Protein AF-A0ABD5SHD0-F1 (afdb_monomer_lite)

Structure (mmCIF, N/CA/C/O backbone):
data_AF-A0ABD5SHD0-F1
#
_entry.id   AF-A0ABD5SHD0-F1
#
loop_
_atom_site.group_PDB
_atom_site.id
_atom_site.type_symbol
_atom_site.label_atom_id
_atom_site.label_alt_id
_atom_site.label_comp_id
_atom_site.label_asym_id
_atom_site.label_entity_id
_atom_site.label_seq_id
_atom_site.pdbx_PDB_ins_code
_atom_site.Cartn_x
_atom_site.Cartn_y
_atom_site.Cartn_z
_atom_site.occupancy
_atom_site.B_iso_or_equiv
_atom_site.auth_seq_id
_atom_site.auth_comp_id
_atom_site.auth_asym_id
_atom_site.auth_atom_id
_atom_site.pdbx_PDB_model_num
ATOM 1 N N . MET A 1 1 ? -5.956 1.708 21.393 1.00 52.53 1 MET A N 1
ATOM 2 C CA . MET A 1 1 ? -6.585 3.011 21.731 1.00 52.53 1 MET A CA 1
ATOM 3 C C . MET A 1 1 ? -7.626 2.857 22.842 1.00 52.53 1 MET A C 1
ATOM 5 O O . MET A 1 1 ? -7.692 3.716 23.713 1.00 52.53 1 MET A O 1
ATOM 9 N N . SER A 1 2 ? -8.393 1.761 22.841 1.00 53.94 2 SER A N 1
ATOM 10 C CA . SER A 1 2 ? -9.433 1.437 23.830 1.00 53.94 2 SER A CA 1
ATOM 11 C C . SER A 1 2 ? -8.958 1.435 25.293 1.00 53.94 2 SER A C 1
ATOM 13 O O . SER A 1 2 ? -9.628 2.024 26.135 1.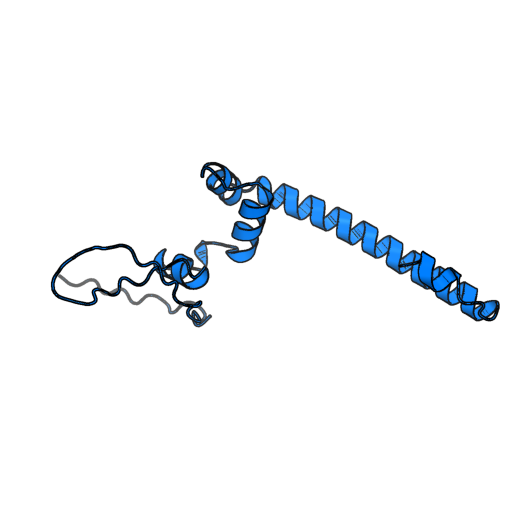00 53.94 2 SER A O 1
ATOM 15 N N . GLU A 1 3 ? -7.771 0.888 25.585 1.00 58.88 3 GLU A N 1
ATOM 16 C CA . GLU A 1 3 ? -7.237 0.741 26.956 1.00 58.88 3 GLU A CA 1
ATOM 17 C C . GLU A 1 3 ? -7.103 2.076 27.724 1.00 58.88 3 GLU A C 1
ATOM 19 O O . GLU A 1 3 ? -7.362 2.146 28.925 1.00 58.88 3 GLU A O 1
ATOM 24 N N . PHE A 1 4 ? -6.773 3.161 27.015 1.00 60.12 4 PHE A N 1
ATOM 25 C CA . PHE A 1 4 ? -6.576 4.499 27.587 1.00 60.12 4 PHE A CA 1
ATOM 26 C C . PHE A 1 4 ? -7.888 5.169 28.024 1.00 60.12 4 PHE A C 1
ATOM 28 O O . PHE A 1 4 ? -7.911 5.949 28.972 1.00 60.12 4 PHE A O 1
ATOM 35 N N . LEU A 1 5 ? -8.995 4.882 27.335 1.00 56.47 5 LEU A N 1
ATOM 36 C CA . LEU A 1 5 ? -10.282 5.529 27.604 1.00 56.47 5 LEU A CA 1
ATOM 37 C C . LEU A 1 5 ? -11.094 4.795 28.675 1.00 56.47 5 LEU A C 1
ATOM 39 O O . LEU A 1 5 ? -11.930 5.415 29.327 1.00 56.47 5 LEU A O 1
ATOM 43 N N . THR A 1 6 ? -10.792 3.519 28.927 1.00 59.81 6 THR A N 1
ATOM 44 C CA . THR A 1 6 ? -11.342 2.744 30.051 1.00 59.81 6 THR A CA 1
ATOM 45 C C . THR A 1 6 ? -10.893 3.236 31.432 1.00 59.81 6 THR A C 1
ATOM 47 O O . THR A 1 6 ? -11.571 2.963 32.419 1.00 59.81 6 THR A O 1
ATOM 50 N N . GLU A 1 7 ? -9.790 3.988 31.532 1.00 64.44 7 GLU A N 1
ATOM 51 C CA . GLU A 1 7 ? -9.313 4.573 32.800 1.00 64.44 7 GLU A CA 1
ATOM 52 C C . GLU A 1 7 ? -10.077 5.840 33.228 1.00 64.44 7 GLU A C 1
ATOM 54 O O . GLU A 1 7 ? -9.972 6.283 34.377 1.00 64.44 7 GLU A O 1
ATOM 59 N N . LEU A 1 8 ? -10.873 6.435 32.337 1.00 63.09 8 LEU A N 1
ATOM 60 C CA . LEU A 1 8 ? -11.674 7.617 32.646 1.00 63.09 8 LEU A CA 1
ATOM 61 C C . LEU A 1 8 ? -13.005 7.205 33.291 1.00 63.09 8 LEU A C 1
ATOM 63 O O . LEU A 1 8 ? -13.951 6.806 32.622 1.00 63.09 8 LEU A O 1
ATOM 67 N N . SER A 1 9 ? -13.083 7.351 34.616 1.00 59.22 9 SER A N 1
ATOM 68 C CA . SER A 1 9 ? -14.310 7.207 35.417 1.00 59.22 9 SER A CA 1
ATOM 69 C C . SER A 1 9 ? -15.371 8.248 35.007 1.00 59.22 9 SER A C 1
ATOM 71 O O . SER A 1 9 ? -15.463 9.322 35.610 1.00 59.22 9 SER A O 1
ATOM 73 N N . LEU A 1 10 ? -16.171 7.939 33.986 1.00 64.31 10 LEU A N 1
ATOM 74 C CA . LEU A 1 10 ? -17.280 8.764 33.491 1.00 64.31 10 LEU A CA 1
ATOM 75 C C . LEU A 1 10 ? -18.642 8.275 34.016 1.00 64.31 10 LEU A C 1
ATOM 77 O O . LEU A 1 10 ? -18.752 7.215 34.628 1.00 64.31 10 LEU A O 1
ATOM 81 N N . SER A 1 11 ? -19.690 9.085 33.826 1.00 71.00 11 SER A N 1
ATOM 82 C CA . SER A 1 11 ? -21.048 8.739 34.263 1.00 71.00 11 SER A CA 1
ATOM 83 C C . SER A 1 11 ? -21.603 7.541 33.472 1.00 71.00 11 SER A C 1
ATOM 85 O O . SER A 1 11 ? -21.246 7.343 32.311 1.00 71.00 11 SER A O 1
ATOM 87 N N . SER A 1 12 ? -22.485 6.732 34.076 1.00 69.81 12 SER A N 1
ATOM 88 C CA . SER A 1 12 ? -22.954 5.472 33.471 1.00 69.81 12 SER A CA 1
ATOM 89 C C . SER A 1 12 ? -23.572 5.576 32.060 1.00 69.81 12 SER A C 1
ATOM 91 O O . SER A 1 12 ? -23.308 4.674 31.265 1.00 69.81 12 SER A O 1
ATOM 93 N N . PRO A 1 13 ? -24.351 6.616 31.680 1.00 73.69 13 PRO A N 1
ATOM 94 C CA . PRO A 1 13 ? -24.817 6.747 30.297 1.00 73.69 13 PRO A CA 1
ATOM 95 C C . PRO A 1 13 ? -23.705 7.152 29.318 1.00 73.69 13 PRO A C 1
ATOM 97 O O . PRO A 1 13 ? -23.701 6.671 28.186 1.00 73.69 13 PRO A O 1
ATOM 100 N N . ASP A 1 14 ? -22.753 7.990 29.738 1.00 80.25 14 ASP A N 1
ATOM 101 C CA . ASP A 1 14 ? -21.646 8.434 28.879 1.00 80.25 14 ASP A CA 1
ATOM 102 C C . ASP A 1 14 ? -20.695 7.274 28.569 1.00 80.25 14 ASP A C 1
ATOM 104 O O . ASP A 1 14 ? -20.220 7.131 27.442 1.00 80.25 14 ASP A O 1
ATOM 108 N N . GLN A 1 15 ? -20.472 6.404 29.556 1.00 80.75 15 GLN A N 1
ATOM 109 C CA . GLN A 1 15 ? -19.646 5.215 29.403 1.00 80.75 15 GLN A CA 1
ATOM 110 C C . GLN A 1 15 ? -20.214 4.259 28.342 1.00 80.75 15 GLN A C 1
ATOM 112 O O . GLN A 1 15 ? -19.482 3.831 27.454 1.00 80.75 15 GLN A O 1
ATOM 117 N N . ALA A 1 16 ? -21.526 4.003 28.360 1.00 83.25 16 ALA A N 1
ATOM 118 C CA . ALA A 1 16 ? -22.173 3.143 27.367 1.00 83.25 16 ALA A CA 1
ATOM 119 C C . ALA A 1 16 ? -22.078 3.706 25.933 1.00 83.25 16 ALA A C 1
ATOM 121 O O . ALA A 1 16 ? -21.936 2.948 24.973 1.00 83.25 16 ALA A O 1
ATOM 122 N N . ILE A 1 17 ? -22.141 5.033 25.773 1.00 87.00 17 ILE A N 1
ATOM 123 C CA . ILE A 1 17 ? -21.986 5.695 24.467 1.00 87.00 17 ILE A CA 1
ATOM 124 C C . ILE A 1 17 ? -20.552 5.539 23.950 1.00 87.00 17 ILE A C 1
ATOM 126 O O . ILE A 1 17 ? -20.349 5.212 22.780 1.00 87.00 17 ILE A O 1
ATOM 130 N N . ILE A 1 18 ? -19.561 5.754 24.819 1.00 87.81 18 ILE A N 1
ATOM 131 C CA . ILE A 1 18 ? -18.144 5.629 24.466 1.00 87.81 18 ILE A CA 1
ATOM 132 C C . ILE A 1 18 ? -17.804 4.184 24.102 1.00 87.81 18 ILE A C 1
ATOM 134 O O . ILE A 1 18 ? -17.184 3.962 23.066 1.00 87.81 18 ILE A O 1
ATOM 138 N N . GLU A 1 19 ? -18.248 3.206 24.892 1.00 87.06 19 GLU A N 1
ATOM 139 C CA . GLU A 1 19 ? -18.038 1.781 24.608 1.00 87.06 19 GLU A CA 1
ATOM 140 C C . GLU A 1 19 ? -18.629 1.385 23.248 1.00 87.06 19 GLU A C 1
ATOM 142 O O . GLU A 1 19 ? -17.965 0.721 22.454 1.00 87.06 19 GLU A O 1
ATOM 147 N N . ALA A 1 20 ? -19.837 1.861 22.925 1.00 88.62 20 ALA A N 1
ATOM 148 C CA . ALA A 1 20 ? -20.450 1.610 21.624 1.00 88.62 20 ALA A CA 1
ATOM 149 C C . ALA A 1 20 ? -19.648 2.223 20.462 1.00 88.62 20 ALA A C 1
ATOM 151 O O . ALA A 1 20 ? -19.543 1.614 19.402 1.00 88.62 20 ALA A O 1
ATOM 152 N N . HIS A 1 21 ? -19.087 3.424 20.630 1.00 90.81 21 HIS A N 1
ATOM 153 C CA . HIS A 1 21 ? -18.254 4.052 19.598 1.00 90.81 21 HIS A CA 1
ATOM 154 C C . HIS A 1 21 ? -16.887 3.387 19.459 1.00 90.81 21 HIS A C 1
ATOM 156 O O . HIS A 1 21 ? -16.414 3.238 18.337 1.00 90.81 21 HIS A O 1
ATOM 162 N N . LEU A 1 22 ? -16.277 2.954 20.563 1.00 91.44 22 LEU A N 1
ATOM 163 C CA . LEU A 1 22 ? -15.020 2.211 20.523 1.00 91.44 22 LEU A CA 1
ATOM 164 C C . LEU A 1 22 ? -15.188 0.880 19.800 1.00 91.44 22 LEU A C 1
ATOM 166 O O . LEU A 1 22 ? -14.396 0.595 18.916 1.00 91.44 22 LEU A O 1
ATOM 170 N N . ALA A 1 23 ? -16.271 0.146 20.061 1.00 91.44 23 ALA A N 1
ATOM 171 C CA . ALA A 1 23 ? -16.562 -1.084 19.329 1.00 91.44 23 ALA A CA 1
ATOM 172 C C . ALA A 1 23 ? -16.692 -0.855 17.810 1.00 91.44 23 ALA A C 1
ATOM 174 O O . ALA A 1 23 ? -16.260 -1.684 17.017 1.00 91.44 23 ALA A O 1
ATOM 175 N N . VAL A 1 24 ? -17.268 0.279 17.392 1.00 95.50 24 VAL A N 1
ATOM 176 C CA . VAL A 1 24 ? -17.347 0.643 15.967 1.00 95.50 24 VAL A CA 1
ATOM 177 C C . VAL A 1 24 ? -15.972 0.989 15.398 1.00 95.50 24 VAL A C 1
ATOM 179 O O . VAL A 1 24 ? -15.690 0.628 14.261 1.00 95.50 24 VAL A O 1
ATOM 182 N N . ILE A 1 25 ? -15.136 1.700 16.156 1.00 95.50 25 ILE A N 1
ATOM 183 C CA . ILE A 1 25 ? -13.768 2.025 15.735 1.00 95.50 25 ILE A CA 1
ATOM 184 C C . ILE A 1 25 ? -12.961 0.740 15.564 1.00 95.50 25 ILE A C 1
ATOM 186 O O . ILE A 1 25 ? -12.385 0.550 14.502 1.00 95.50 25 ILE A O 1
ATOM 190 N N . ASP A 1 26 ? -12.995 -0.147 16.558 1.00 94.06 26 ASP A N 1
ATOM 191 C CA . ASP A 1 26 ? -12.257 -1.409 16.536 1.00 94.06 26 ASP A CA 1
ATOM 192 C C . ASP A 1 26 ? -12.680 -2.269 15.325 1.00 94.06 26 ASP A C 1
ATOM 194 O O . ASP A 1 26 ? -11.833 -2.762 14.587 1.00 94.06 26 ASP A O 1
ATOM 198 N N . GLU A 1 27 ? -13.983 -2.360 15.035 1.00 96.12 27 GLU A N 1
ATOM 199 C CA . GLU A 1 27 ? -14.497 -3.060 13.846 1.00 96.12 27 GLU A CA 1
ATOM 200 C C . GLU A 1 27 ? -14.009 -2.432 12.528 1.00 96.12 27 GLU A C 1
ATOM 202 O O . GLU A 1 27 ? -13.676 -3.133 11.572 1.00 96.12 27 GLU A O 1
ATOM 207 N N . VAL A 1 28 ? -13.980 -1.099 12.440 1.00 96.56 28 VAL A N 1
ATOM 208 C CA . VAL A 1 28 ? -13.488 -0.410 11.238 1.00 96.56 28 VAL A CA 1
ATOM 209 C C . VAL A 1 28 ? -11.981 -0.599 11.080 1.00 96.56 28 VAL A C 1
ATOM 211 O O . VAL A 1 28 ? -11.527 -0.801 9.954 1.00 96.56 28 VAL A O 1
ATOM 214 N N . ASP A 1 29 ? -11.221 -0.570 12.172 1.00 95.69 29 ASP A N 1
ATOM 215 C CA . ASP A 1 29 ? -9.778 -0.809 12.165 1.00 95.69 29 ASP A CA 1
ATOM 216 C C . ASP A 1 29 ? -9.467 -2.235 11.675 1.00 95.69 29 ASP A C 1
ATOM 218 O O . ASP A 1 29 ? -8.662 -2.399 10.756 1.00 95.69 29 ASP A O 1
ATOM 222 N N . GLU A 1 30 ? -10.189 -3.256 12.152 1.00 95.81 30 GLU A N 1
ATOM 223 C CA . GLU A 1 30 ? -10.057 -4.635 11.649 1.00 95.81 30 GLU A CA 1
ATOM 224 C C . GLU A 1 30 ? -10.365 -4.743 10.143 1.00 95.81 30 GLU A C 1
ATOM 226 O O . GLU A 1 30 ? -9.684 -5.450 9.389 1.00 95.81 30 GLU A O 1
ATOM 231 N N . GLN A 1 31 ? -11.386 -4.025 9.662 1.00 96.25 31 GLN A N 1
ATOM 232 C CA . GLN A 1 31 ? -11.704 -3.988 8.233 1.00 96.25 31 GLN A CA 1
ATOM 233 C C . GLN A 1 31 ? -10.612 -3.298 7.410 1.00 96.25 31 GLN A C 1
ATOM 235 O O . GLN A 1 31 ? -10.337 -3.735 6.287 1.00 96.25 31 GLN A O 1
ATOM 240 N N . ILE A 1 32 ? -10.001 -2.235 7.940 1.00 94.94 32 ILE A N 1
ATOM 241 C CA . ILE A 1 32 ? -8.875 -1.547 7.301 1.00 94.94 32 ILE A CA 1
ATOM 242 C C . ILE A 1 32 ? -7.697 -2.509 7.177 1.00 94.94 32 ILE A C 1
ATOM 244 O O . ILE A 1 32 ? -7.232 -2.718 6.057 1.00 94.94 32 ILE A O 1
ATOM 248 N N . GLU A 1 33 ? -7.284 -3.154 8.269 1.00 94.31 33 GLU A N 1
ATOM 249 C CA . GLU A 1 33 ? -6.160 -4.100 8.272 1.00 94.31 33 GLU A CA 1
ATOM 250 C C . GLU A 1 33 ? -6.375 -5.226 7.248 1.00 94.31 33 GLU A C 1
ATOM 252 O O . GLU A 1 33 ? -5.526 -5.487 6.393 1.00 94.31 33 GLU A O 1
ATOM 257 N N . MET A 1 34 ? -7.569 -5.824 7.229 1.00 95.00 34 MET A N 1
ATOM 258 C CA . MET A 1 34 ? -7.919 -6.871 6.265 1.00 95.00 34 MET A CA 1
ATOM 259 C C . MET A 1 34 ? -7.839 -6.391 4.804 1.00 95.00 34 MET A C 1
ATOM 261 O O . MET A 1 34 ? -7.484 -7.153 3.895 1.00 95.00 34 MET A O 1
ATOM 265 N N . LEU A 1 35 ? -8.249 -5.150 4.533 1.00 92.06 35 LEU A N 1
ATOM 266 C CA . LEU A 1 35 ? -8.191 -4.577 3.191 1.00 92.06 35 LEU A CA 1
ATOM 267 C C . LEU A 1 35 ? -6.757 -4.231 2.793 1.00 92.06 35 LEU A C 1
ATOM 269 O O . LEU A 1 35 ? -6.391 -4.478 1.642 1.00 92.06 35 LEU A O 1
ATOM 273 N N . GLU A 1 36 ? -5.958 -3.703 3.715 1.00 88.56 36 GLU A N 1
ATOM 274 C CA . GLU A 1 36 ? -4.542 -3.411 3.501 1.00 88.56 36 GLU A CA 1
ATOM 275 C C . GLU A 1 36 ? -3.771 -4.681 3.132 1.00 88.56 36 GLU A C 1
ATOM 277 O O . GLU A 1 36 ? -3.113 -4.697 2.089 1.00 88.56 36 GLU A O 1
ATOM 282 N N . GLU A 1 37 ? -3.961 -5.779 3.870 1.00 88.69 37 GLU A N 1
ATOM 283 C CA . GLU A 1 37 ? -3.354 -7.077 3.548 1.00 88.69 37 GLU A CA 1
ATOM 284 C C . GLU A 1 37 ? -3.747 -7.568 2.146 1.00 88.69 37 GLU A C 1
ATOM 286 O O . GLU A 1 37 ? -2.905 -7.995 1.350 1.00 88.69 37 GLU A O 1
ATOM 291 N N . LYS A 1 38 ? -5.035 -7.474 1.791 1.00 89.38 38 LYS A N 1
ATOM 292 C CA . LYS A 1 38 ? -5.525 -7.877 0.461 1.00 89.38 38 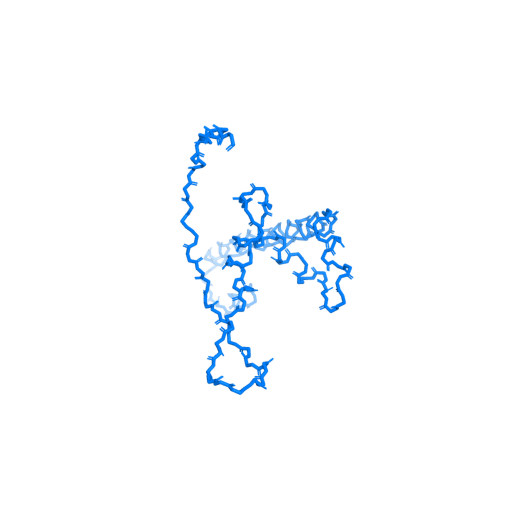LYS A CA 1
ATOM 293 C C . LYS A 1 38 ? -4.941 -7.020 -0.657 1.00 89.38 38 LYS A C 1
ATOM 295 O O . LYS A 1 38 ? -4.686 -7.529 -1.752 1.00 89.38 38 LYS A O 1
ATOM 300 N N . ILE A 1 39 ? -4.793 -5.718 -0.424 1.00 87.00 39 ILE A N 1
ATOM 301 C CA . ILE A 1 39 ? -4.193 -4.795 -1.388 1.00 87.00 39 ILE A CA 1
ATOM 302 C C . ILE A 1 39 ? -2.713 -5.129 -1.551 1.00 87.00 39 ILE A C 1
ATOM 304 O O . ILE A 1 39 ? -2.258 -5.260 -2.687 1.00 87.00 39 ILE A O 1
ATOM 308 N N . GLU A 1 40 ? -1.983 -5.324 -0.453 1.00 85.69 40 GLU A N 1
ATOM 309 C CA . GLU A 1 40 ? -0.563 -5.666 -0.482 1.00 85.69 40 GLU A CA 1
ATOM 310 C C . GLU A 1 40 ? -0.318 -6.973 -1.243 1.00 85.69 40 GLU A C 1
ATOM 312 O O . GLU A 1 40 ? 0.491 -6.992 -2.172 1.00 85.69 40 GLU A O 1
ATOM 317 N N . GLN A 1 41 ? -1.088 -8.029 -0.955 1.00 87.06 41 GLN A N 1
ATOM 318 C CA . GLN A 1 41 ? -1.001 -9.299 -1.6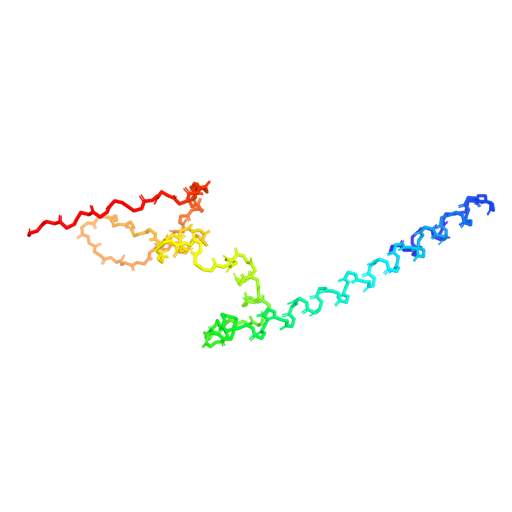83 1.00 87.06 41 GLN A CA 1
ATOM 319 C C . GLN A 1 41 ? -1.201 -9.113 -3.191 1.00 87.06 41 GLN A C 1
ATOM 321 O O . GLN A 1 41 ? -0.376 -9.551 -3.993 1.00 87.06 41 GLN A O 1
ATOM 326 N N . ARG A 1 42 ? -2.250 -8.388 -3.600 1.00 86.94 42 ARG A N 1
ATOM 327 C CA . ARG A 1 42 ? -2.515 -8.115 -5.024 1.00 86.94 42 ARG A CA 1
ATOM 328 C C . ARG A 1 42 ? -1.410 -7.295 -5.682 1.00 86.94 42 ARG A C 1
ATOM 330 O O . ARG A 1 42 ? -1.101 -7.504 -6.856 1.00 86.94 42 ARG A O 1
ATOM 337 N N . VAL A 1 43 ? -0.837 -6.335 -4.958 1.00 86.25 43 VAL A N 1
ATOM 338 C CA . VAL A 1 43 ? 0.272 -5.517 -5.455 1.00 86.25 43 VAL A CA 1
ATOM 339 C C . VAL A 1 43 ? 1.515 -6.382 -5.649 1.00 86.25 43 VAL A C 1
ATOM 341 O O . VAL A 1 43 ? 2.144 -6.280 -6.704 1.00 86.25 43 VAL A O 1
ATOM 344 N N . LEU A 1 44 ? 1.841 -7.258 -4.697 1.00 86.62 44 LEU A N 1
ATOM 345 C CA . LEU A 1 44 ? 2.989 -8.166 -4.773 1.00 86.62 44 LEU A CA 1
ATOM 346 C C . LEU A 1 44 ? 2.853 -9.212 -5.888 1.00 86.62 44 LEU A C 1
ATOM 348 O O . LEU A 1 44 ? 3.843 -9.551 -6.534 1.00 86.62 44 LEU A O 1
ATOM 352 N N . GLU A 1 45 ? 1.635 -9.667 -6.181 1.00 88.69 45 GLU A N 1
ATOM 353 C CA . GLU A 1 45 ? 1.358 -10.563 -7.311 1.00 88.69 45 GLU A CA 1
ATOM 354 C C . GLU A 1 45 ? 1.479 -9.871 -8.678 1.00 88.69 45 GLU A C 1
ATOM 356 O O . GLU A 1 45 ? 1.598 -10.543 -9.708 1.00 88.69 45 GLU A O 1
ATOM 361 N N . SER A 1 46 ? 1.476 -8.534 -8.724 1.00 89.50 46 SER A N 1
ATOM 362 C CA . SER A 1 46 ? 1.538 -7.799 -9.985 1.00 89.50 46 SER A CA 1
ATOM 363 C C . SER A 1 46 ? 2.851 -8.061 -10.746 1.00 89.50 46 SER A C 1
ATOM 365 O O . SER A 1 46 ? 3.921 -8.151 -10.136 1.00 89.50 46 SER A O 1
ATOM 367 N N . PRO A 1 47 ? 2.826 -8.093 -12.095 1.00 90.75 47 PRO A N 1
ATOM 368 C CA . PRO A 1 47 ? 4.045 -8.263 -12.890 1.00 90.75 47 PRO A CA 1
ATOM 369 C C . PRO A 1 47 ? 5.119 -7.208 -12.591 1.00 90.75 47 PRO A C 1
ATOM 371 O O . PRO A 1 47 ? 6.312 -7.500 -12.636 1.00 90.75 47 PRO A O 1
ATOM 374 N N . SER A 1 48 ? 4.699 -5.983 -12.259 1.00 90.38 48 SER A N 1
ATOM 375 C CA . SER A 1 48 ? 5.598 -4.885 -11.898 1.00 90.38 48 SER A CA 1
ATOM 376 C C . SER A 1 48 ? 6.340 -5.152 -10.586 1.00 90.38 48 SER A C 1
ATOM 378 O O . SER A 1 48 ? 7.547 -4.934 -10.525 1.00 90.38 48 SER A O 1
ATOM 380 N N . ALA A 1 49 ? 5.647 -5.640 -9.551 1.00 90.56 49 ALA A N 1
ATOM 381 C CA . ALA A 1 49 ? 6.275 -5.977 -8.274 1.00 90.56 49 ALA A CA 1
ATOM 382 C C . ALA A 1 49 ? 7.209 -7.184 -8.414 1.00 90.56 49 ALA A C 1
ATOM 384 O O . ALA A 1 49 ? 8.342 -7.135 -7.938 1.00 90.56 49 ALA A O 1
ATOM 385 N N . GLN A 1 50 ? 6.782 -8.221 -9.143 1.00 93.00 50 GLN A N 1
ATOM 386 C CA . GLN A 1 50 ? 7.623 -9.390 -9.415 1.00 93.00 50 GLN A CA 1
ATOM 387 C C . GLN A 1 50 ? 8.917 -9.013 -10.143 1.00 93.00 50 GLN A C 1
ATOM 389 O O . GLN A 1 50 ? 9.982 -9.523 -9.805 1.00 93.00 50 GLN A O 1
ATOM 394 N N . LEU A 1 51 ? 8.856 -8.077 -11.097 1.00 92.62 51 LEU A N 1
ATOM 395 C CA . LEU A 1 51 ? 10.050 -7.575 -11.775 1.00 92.62 51 LEU A CA 1
ATOM 396 C C . LEU A 1 51 ? 10.991 -6.838 -10.810 1.00 92.62 51 LEU A C 1
ATOM 398 O O . LEU A 1 51 ? 12.200 -7.058 -10.856 1.00 92.62 51 LEU A O 1
ATOM 402 N N . LEU A 1 52 ? 10.458 -5.995 -9.920 1.00 90.94 52 LEU A N 1
ATOM 403 C CA . LEU A 1 52 ? 11.266 -5.271 -8.931 1.00 90.94 52 LEU A CA 1
ATOM 404 C C . LEU A 1 52 ? 11.971 -6.219 -7.956 1.00 90.94 52 LEU A C 1
ATOM 406 O O . LEU A 1 52 ? 13.132 -5.990 -7.635 1.00 90.94 52 LEU A O 1
ATOM 410 N N . LEU A 1 53 ? 11.313 -7.309 -7.557 1.00 93.06 53 LEU A N 1
ATOM 411 C CA . LEU A 1 53 ? 11.892 -8.338 -6.685 1.00 93.06 53 LEU A CA 1
ATOM 412 C C . LEU A 1 53 ? 13.066 -9.108 -7.315 1.00 93.06 53 LEU A C 1
ATOM 414 O O . LEU A 1 53 ? 13.810 -9.774 -6.600 1.00 93.06 53 LEU A O 1
ATOM 418 N N . THR A 1 54 ? 13.274 -9.020 -8.634 1.00 95.50 54 THR A N 1
ATOM 419 C CA . THR A 1 54 ? 14.470 -9.603 -9.278 1.00 95.50 54 THR A CA 1
ATOM 420 C C . THR A 1 54 ? 15.742 -8.785 -9.044 1.00 95.50 54 THR A C 1
ATOM 422 O O . THR A 1 54 ? 16.844 -9.273 -9.300 1.00 95.50 54 THR A O 1
ATOM 425 N N . ILE A 1 55 ? 15.609 -7.545 -8.564 1.00 93.31 55 ILE A N 1
ATOM 426 C CA . ILE A 1 55 ? 16.731 -6.647 -8.300 1.00 93.31 55 ILE A CA 1
ATOM 427 C C . ILE A 1 55 ? 17.320 -6.993 -6.922 1.00 93.31 55 ILE A C 1
ATOM 429 O O . ILE A 1 55 ? 16.611 -6.901 -5.918 1.00 93.31 55 ILE A O 1
ATOM 433 N N . PRO A 1 56 ? 18.618 -7.344 -6.826 1.00 91.56 56 PRO A N 1
ATOM 434 C CA . PRO A 1 56 ? 19.253 -7.615 -5.541 1.00 91.56 56 PRO A CA 1
ATOM 435 C C . PRO A 1 56 ? 19.116 -6.431 -4.574 1.00 91.56 56 PRO A C 1
ATOM 437 O O . PRO A 1 56 ? 19.441 -5.298 -4.926 1.00 91.56 56 PRO A O 1
ATOM 440 N N . GLY A 1 57 ? 18.660 -6.705 -3.349 1.00 88.25 57 GLY A N 1
ATOM 441 C CA . GLY A 1 57 ? 18.456 -5.690 -2.308 1.00 88.25 57 GLY A CA 1
ATOM 442 C C . GLY A 1 57 ? 17.085 -5.003 -2.323 1.00 88.25 57 GLY A C 1
ATOM 443 O O . GLY A 1 57 ? 16.849 -4.145 -1.478 1.00 88.25 57 GLY A O 1
ATOM 444 N N . VAL A 1 58 ? 16.178 -5.369 -3.237 1.00 90.94 58 VAL A N 1
ATOM 445 C CA . VAL A 1 58 ? 14.773 -4.936 -3.201 1.00 90.94 58 VAL A CA 1
ATOM 446 C C . VAL A 1 58 ? 13.922 -6.018 -2.541 1.00 90.94 58 VAL A C 1
ATOM 448 O O . VAL A 1 58 ? 13.785 -7.118 -3.071 1.00 90.94 58 VAL A O 1
ATOM 451 N N . GLU A 1 59 ? 13.328 -5.694 -1.395 1.00 90.38 59 GLU A N 1
ATOM 452 C CA . GLU A 1 59 ? 12.403 -6.584 -0.683 1.00 90.38 59 GLU A CA 1
ATOM 453 C C . GLU A 1 59 ? 10.933 -6.281 -1.013 1.00 90.38 59 GLU A C 1
ATOM 455 O O . GLU A 1 59 ? 10.615 -5.275 -1.652 1.00 90.38 59 GLU A O 1
ATOM 460 N N . GLN A 1 60 ? 10.026 -7.156 -0.565 1.00 89.50 60 GLN A N 1
ATOM 461 C CA . GLN A 1 60 ? 8.582 -7.096 -0.843 1.00 89.50 60 GLN A CA 1
ATOM 462 C C . GLN A 1 60 ? 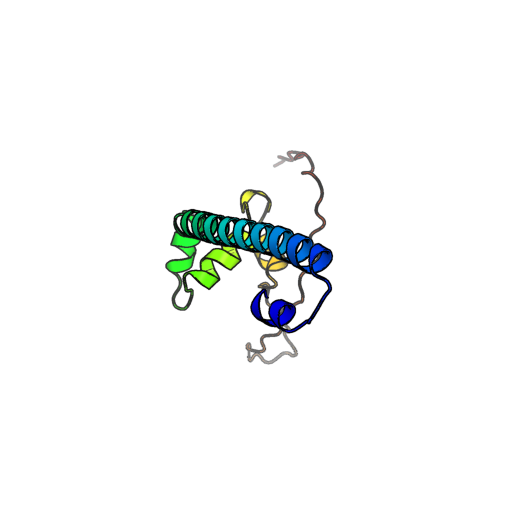7.977 -5.736 -0.501 1.00 89.50 60 GLN A C 1
ATOM 464 O O . GLN A 1 60 ? 7.372 -5.104 -1.366 1.00 89.50 60 GLN A O 1
ATOM 469 N N . THR A 1 61 ? 8.232 -5.229 0.705 1.00 88.50 61 THR A N 1
ATOM 470 C CA . THR A 1 61 ? 7.737 -3.919 1.142 1.00 88.50 61 THR A CA 1
ATOM 471 C C . THR A 1 61 ? 8.230 -2.798 0.227 1.00 88.50 61 THR A C 1
ATOM 473 O O . THR A 1 61 ? 7.459 -1.936 -0.189 1.00 88.50 61 THR A O 1
ATOM 476 N N . THR A 1 62 ? 9.509 -2.814 -0.161 1.00 90.00 62 THR A N 1
ATOM 477 C CA . THR A 1 62 ? 10.072 -1.805 -1.068 1.00 90.00 62 THR A CA 1
ATOM 478 C C . THR A 1 62 ? 9.463 -1.903 -2.465 1.00 90.00 62 THR A C 1
ATOM 480 O O . THR A 1 62 ? 9.088 -0.880 -3.040 1.00 90.00 62 THR A O 1
ATOM 483 N N . ALA A 1 63 ? 9.318 -3.114 -3.006 1.00 90.69 63 ALA A N 1
ATOM 484 C CA . ALA A 1 63 ? 8.690 -3.342 -4.302 1.00 90.69 63 ALA A CA 1
ATOM 485 C C . ALA A 1 63 ? 7.233 -2.853 -4.314 1.00 90.69 63 ALA A C 1
ATOM 487 O O . ALA A 1 63 ? 6.844 -2.114 -5.221 1.00 90.69 63 ALA A O 1
ATOM 488 N N . ALA A 1 64 ? 6.453 -3.190 -3.283 1.00 89.31 64 ALA A N 1
ATOM 489 C CA . ALA A 1 64 ? 5.068 -2.758 -3.138 1.00 89.31 64 ALA A CA 1
ATOM 490 C C . ALA A 1 64 ? 4.954 -1.229 -3.066 1.00 89.31 64 ALA A C 1
ATOM 492 O O . ALA A 1 64 ? 4.191 -0.627 -3.826 1.00 89.31 64 ALA A O 1
ATOM 493 N N . VAL A 1 65 ? 5.779 -0.580 -2.238 1.00 88.81 65 VAL A N 1
ATOM 494 C CA . VAL A 1 65 ? 5.818 0.886 -2.122 1.00 88.81 65 VAL A CA 1
ATOM 495 C C . VAL A 1 65 ? 6.161 1.547 -3.458 1.00 88.81 65 VAL A C 1
ATOM 497 O O . VAL A 1 65 ? 5.512 2.524 -3.838 1.00 88.81 65 VAL A O 1
ATOM 500 N N . ILE A 1 66 ? 7.138 1.025 -4.206 1.00 89.25 66 ILE A N 1
ATOM 501 C CA . ILE A 1 66 ? 7.496 1.557 -5.529 1.00 89.25 66 ILE A CA 1
ATOM 502 C C . ILE A 1 66 ? 6.317 1.429 -6.500 1.00 89.25 66 ILE A C 1
ATOM 504 O O . ILE A 1 66 ? 5.989 2.404 -7.180 1.00 89.25 66 ILE A O 1
ATOM 508 N N . VAL A 1 67 ? 5.656 0.268 -6.555 1.00 90.19 67 VAL A N 1
ATOM 509 C CA . VAL A 1 67 ? 4.501 0.045 -7.442 1.00 90.19 67 VAL A CA 1
ATOM 510 C C . VAL A 1 67 ? 3.347 0.979 -7.090 1.00 90.19 67 VAL A C 1
ATOM 512 O O . VAL A 1 67 ? 2.813 1.634 -7.982 1.00 90.19 67 VAL A O 1
ATOM 515 N N . VAL A 1 68 ? 3.004 1.118 -5.809 1.00 87.38 68 VAL A N 1
ATOM 516 C CA . VAL A 1 68 ? 1.948 2.036 -5.352 1.00 87.38 68 VAL A CA 1
ATOM 517 C C . VAL A 1 68 ? 2.303 3.489 -5.678 1.00 87.38 68 VAL A C 1
ATOM 519 O O . VAL A 1 68 ? 1.463 4.250 -6.158 1.00 87.38 68 VAL A O 1
ATOM 522 N N . LYS A 1 69 ? 3.564 3.887 -5.477 1.00 86.00 69 LYS A N 1
ATOM 523 C CA . LYS A 1 69 ? 4.019 5.260 -5.723 1.00 86.00 69 LYS A CA 1
ATOM 524 C C . LYS A 1 69 ? 4.020 5.621 -7.207 1.00 86.00 69 LYS A C 1
ATOM 526 O O . LYS A 1 69 ? 3.633 6.732 -7.588 1.00 86.00 69 LYS A O 1
ATOM 531 N N . LEU A 1 70 ? 4.485 4.703 -8.050 1.00 88.25 70 LEU A N 1
ATOM 532 C CA . LEU A 1 70 ? 4.529 4.897 -9.495 1.00 88.25 70 LEU A CA 1
ATOM 533 C C . LEU A 1 70 ? 3.156 4.714 -10.146 1.00 88.25 70 LEU A C 1
ATOM 535 O O . LEU A 1 70 ? 2.899 5.365 -11.159 1.00 88.25 70 LEU A O 1
ATOM 539 N N . GLY A 1 71 ? 2.277 3.902 -9.558 1.00 83.88 71 GLY A N 1
ATOM 540 C CA . GLY A 1 71 ? 0.977 3.563 -10.121 1.00 83.88 71 GLY A CA 1
ATOM 541 C C . GLY A 1 71 ? 1.103 2.963 -11.525 1.00 83.88 71 GLY A C 1
ATOM 542 O O . GLY A 1 71 ? 2.053 2.246 -11.841 1.00 83.88 71 GLY A O 1
ATOM 543 N N . GLU A 1 72 ? 0.152 3.279 -12.404 1.00 84.00 72 GLU A N 1
ATOM 544 C CA . GLU A 1 72 ? 0.220 2.846 -13.799 1.00 84.00 72 GLU A CA 1
ATOM 545 C C . GLU A 1 72 ? 1.382 3.517 -14.544 1.00 84.00 72 GLU A C 1
ATOM 547 O O . GLU A 1 72 ? 1.334 4.706 -14.859 1.00 84.00 72 GLU A O 1
ATOM 552 N N . ILE A 1 73 ? 2.400 2.733 -14.919 1.00 85.00 73 ILE A N 1
ATOM 553 C CA . ILE A 1 73 ? 3.579 3.223 -15.662 1.00 85.00 73 ILE A CA 1
ATOM 554 C C . ILE A 1 73 ? 3.186 3.908 -16.983 1.00 85.00 73 ILE A C 1
ATOM 556 O O . ILE A 1 73 ? 3.854 4.842 -17.414 1.00 85.00 73 ILE A O 1
ATOM 560 N N . LYS A 1 74 ? 2.061 3.511 -17.594 1.00 86.88 74 LYS A N 1
ATOM 561 C CA . LYS A 1 74 ? 1.531 4.097 -18.840 1.00 86.88 74 LYS A CA 1
ATOM 562 C C . LYS A 1 74 ? 1.151 5.581 -18.730 1.00 86.88 74 LYS A C 1
ATOM 564 O O . LYS A 1 74 ? 0.887 6.198 -19.760 1.00 86.88 74 LYS A O 1
ATOM 569 N N . ARG A 1 75 ? 1.102 6.149 -17.518 1.00 87.44 75 ARG A N 1
ATOM 570 C CA . ARG A 1 75 ? 0.890 7.590 -17.303 1.00 87.44 75 ARG A CA 1
ATOM 571 C C . ARG A 1 75 ? 2.109 8.444 -17.665 1.00 87.44 75 ARG A C 1
ATOM 573 O O . ARG A 1 75 ? 1.970 9.658 -17.753 1.00 87.44 75 ARG A O 1
ATOM 580 N N . PHE A 1 76 ? 3.278 7.824 -17.812 1.00 88.00 76 PHE A N 1
ATOM 581 C CA . PHE A 1 76 ? 4.515 8.476 -18.222 1.00 88.00 76 PHE A CA 1
ATOM 582 C C . PHE A 1 76 ? 4.771 8.184 -19.700 1.00 88.00 76 PHE A C 1
ATOM 584 O O . PHE A 1 76 ? 4.693 7.030 -20.126 1.00 88.00 76 PHE A O 1
ATOM 591 N N . ASP A 1 77 ? 5.101 9.214 -20.472 1.00 89.19 77 ASP A N 1
ATOM 592 C CA . ASP A 1 77 ? 5.380 9.072 -21.902 1.00 89.19 77 ASP A CA 1
ATOM 593 C C . ASP A 1 77 ? 6.823 8.598 -22.132 1.00 89.19 77 ASP A C 1
ATOM 595 O O . ASP A 1 77 ? 7.127 7.955 -23.139 1.00 89.19 77 ASP A O 1
ATOM 599 N N . THR A 1 78 ? 7.729 8.870 -21.181 1.00 89.12 78 THR A N 1
ATOM 600 C CA . THR A 1 78 ? 9.134 8.448 -21.264 1.00 89.12 78 THR A CA 1
ATOM 601 C C . THR A 1 78 ? 9.695 7.932 -19.938 1.00 89.12 78 THR A C 1
ATOM 603 O O . THR A 1 78 ? 9.290 8.335 -18.849 1.00 89.12 78 THR A O 1
ATOM 606 N N . ASN A 1 79 ? 10.720 7.077 -20.015 1.00 86.56 79 ASN A N 1
ATOM 607 C CA . ASN A 1 79 ? 11.446 6.583 -18.838 1.00 86.56 79 ASN A CA 1
ATOM 608 C C . ASN A 1 79 ? 12.093 7.710 -18.006 1.00 86.56 79 ASN A C 1
ATOM 610 O O . ASN A 1 79 ? 12.165 7.613 -16.784 1.00 86.56 79 ASN A O 1
ATOM 614 N N . LYS A 1 80 ? 12.519 8.807 -18.644 1.00 85.50 80 LYS A N 1
ATOM 615 C CA . LYS A 1 80 ? 13.089 9.982 -17.968 1.00 85.50 80 LYS A CA 1
ATOM 616 C C . LYS A 1 80 ? 12.090 10.660 -17.033 1.00 85.50 80 LYS A C 1
ATOM 618 O O . LYS A 1 80 ? 12.498 11.190 -16.004 1.00 85.50 80 LYS A O 1
ATOM 623 N N . GLU A 1 81 ? 10.802 10.639 -17.363 1.00 86.25 81 GLU A N 1
ATOM 624 C CA . GLU A 1 81 ? 9.758 11.201 -16.500 1.00 86.25 81 GLU A CA 1
ATOM 625 C C . GLU A 1 81 ? 9.557 10.356 -15.246 1.00 86.25 81 GLU A C 1
ATOM 627 O 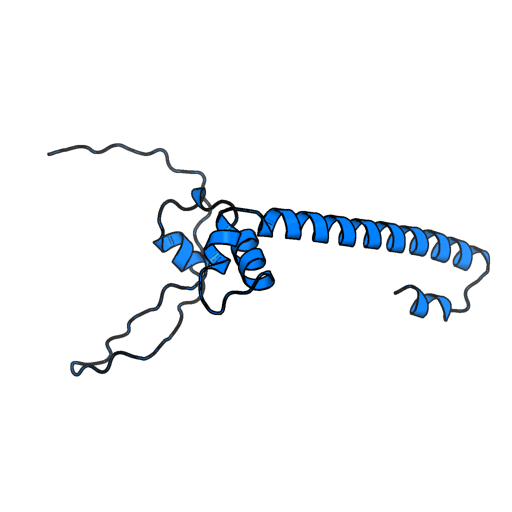O . GLU A 1 81 ? 9.444 10.914 -14.157 1.00 86.25 81 GLU A O 1
ATOM 632 N N . VAL A 1 82 ? 9.606 9.026 -15.376 1.00 87.56 82 VAL A N 1
ATOM 633 C CA . VAL A 1 82 ? 9.577 8.097 -14.235 1.00 87.56 82 VAL A CA 1
ATOM 634 C C . VAL A 1 82 ? 10.770 8.354 -13.312 1.00 87.56 82 VAL A C 1
ATOM 636 O O . VAL A 1 82 ? 10.600 8.532 -12.106 1.00 87.56 82 VAL A O 1
ATOM 639 N N . MET A 1 83 ? 11.976 8.440 -13.884 1.00 84.25 83 MET A N 1
ATOM 640 C CA . MET A 1 83 ? 13.209 8.706 -13.133 1.00 84.25 83 MET A CA 1
ATOM 641 C C . MET A 1 83 ? 13.166 10.075 -12.443 1.00 84.25 83 MET A C 1
ATOM 643 O O . MET A 1 83 ? 13.499 10.188 -11.266 1.00 84.25 83 MET A O 1
ATOM 647 N N . GLY A 1 84 ? 12.690 11.113 -13.137 1.00 83.31 84 GLY A N 1
ATOM 648 C CA . GLY A 1 84 ? 12.527 12.454 -12.575 1.00 83.31 84 GLY A CA 1
ATOM 649 C C . GLY A 1 84 ? 11.455 12.539 -11.483 1.00 83.31 84 GLY A C 1
ATOM 650 O O . GLY A 1 84 ? 11.633 13.288 -10.522 1.00 83.31 84 GLY A O 1
ATOM 651 N N . TYR A 1 85 ? 10.378 11.757 -11.601 1.00 84.94 85 TYR A N 1
ATOM 652 C CA . TYR A 1 85 ? 9.322 11.643 -10.592 1.00 84.94 85 TYR A CA 1
ATOM 653 C C . TYR A 1 85 ? 9.827 10.955 -9.319 1.00 84.94 85 TYR A C 1
ATOM 655 O O . TYR A 1 85 ? 9.543 11.416 -8.215 1.00 84.94 85 TYR A O 1
ATOM 663 N N . GLY A 1 86 ? 10.615 9.888 -9.472 1.00 80.50 86 GLY A N 1
ATOM 664 C CA . GLY A 1 86 ? 11.254 9.183 -8.360 1.00 80.50 86 GLY A CA 1
ATOM 665 C C . GLY A 1 86 ? 12.464 9.905 -7.758 1.00 80.50 86 GLY A C 1
ATOM 666 O O . GLY A 1 86 ? 12.980 9.453 -6.742 1.00 80.50 86 GLY A O 1
ATOM 667 N N . GLY A 1 87 ? 12.938 10.999 -8.368 1.00 78.94 87 GLY A N 1
ATOM 668 C CA . GLY A 1 87 ? 14.184 11.663 -7.962 1.00 78.94 87 GLY A CA 1
ATOM 669 C C . GLY A 1 87 ? 15.447 10.844 -8.264 1.00 78.94 87 GLY A C 1
ATOM 670 O O . GLY A 1 87 ? 16.506 11.138 -7.724 1.00 78.94 87 GLY A O 1
ATOM 671 N N . LEU A 1 88 ? 15.344 9.841 -9.142 1.00 81.25 88 LEU A N 1
ATOM 672 C CA . LEU A 1 88 ? 16.403 8.891 -9.501 1.00 81.25 88 LEU A CA 1
ATOM 673 C C . LEU A 1 88 ? 17.270 9.373 -10.681 1.00 81.25 88 LEU A C 1
ATOM 675 O O . LEU A 1 88 ? 17.988 8.580 -11.279 1.00 81.25 88 LEU A O 1
ATOM 679 N N . ASP A 1 89 ? 17.173 10.650 -11.059 1.00 76.69 89 ASP A N 1
ATOM 680 C CA . ASP A 1 89 ? 17.921 11.273 -12.159 1.00 76.69 89 ASP A CA 1
ATOM 681 C C . ASP A 1 89 ? 19.189 11.961 -11.604 1.00 76.69 89 ASP A C 1
ATOM 683 O O . ASP A 1 89 ? 19.098 13.089 -11.098 1.00 76.69 89 ASP A O 1
ATOM 687 N N . PRO A 1 90 ? 20.364 11.296 -11.614 1.00 61.03 90 PRO A N 1
ATOM 688 C CA . PRO A 1 90 ? 21.592 11.871 -11.075 1.00 61.03 90 PRO A CA 1
ATOM 689 C C . PRO A 1 90 ? 22.076 13.036 -11.947 1.00 61.03 90 PRO A C 1
ATOM 691 O O . PRO A 1 90 ? 22.096 12.950 -13.174 1.00 61.03 90 PRO A O 1
ATOM 694 N N . VAL A 1 91 ? 22.533 14.124 -11.322 1.00 54.88 91 VAL A N 1
ATOM 695 C CA . VAL A 1 91 ? 23.205 15.215 -12.045 1.00 54.88 91 VAL A CA 1
ATOM 696 C C . VAL A 1 91 ? 24.703 14.979 -12.034 1.00 54.88 91 VAL A C 1
ATOM 698 O O . VAL A 1 91 ? 25.321 14.949 -10.975 1.00 54.88 91 VAL A O 1
ATOM 701 N N . VAL A 1 92 ? 25.301 14.868 -13.220 1.00 57.25 92 VAL A N 1
ATOM 702 C CA . VAL A 1 92 ? 26.759 14.865 -13.368 1.00 57.25 92 VAL A CA 1
ATOM 703 C C . VAL A 1 92 ? 27.237 16.313 -13.412 1.00 57.25 92 VAL A C 1
ATOM 705 O O . VAL A 1 92 ? 27.015 17.013 -14.400 1.00 57.25 92 VAL A O 1
ATOM 708 N N . TYR A 1 93 ? 27.890 16.773 -12.344 1.00 47.09 93 TYR A N 1
ATOM 709 C CA . TYR A 1 93 ? 28.595 18.053 -12.350 1.00 47.09 93 TYR A CA 1
ATOM 710 C C . TYR A 1 93 ? 30.068 17.803 -12.675 1.00 47.09 93 TYR A C 1
ATOM 712 O O . TYR A 1 93 ? 30.827 17.298 -11.854 1.00 47.09 93 TYR A O 1
ATOM 720 N N . GLN A 1 94 ? 30.486 18.133 -13.896 1.00 45.62 94 GLN A N 1
ATOM 721 C CA . GLN A 1 94 ? 31.895 18.085 -14.276 1.00 45.62 94 GLN A CA 1
ATOM 722 C C . GLN A 1 94 ? 32.576 19.385 -13.823 1.00 45.62 94 GLN A C 1
ATOM 724 O O . GLN A 1 94 ? 32.690 20.344 -14.588 1.00 45.62 94 GLN A O 1
ATOM 729 N N . SER A 1 95 ? 33.008 19.453 -12.562 1.00 48.88 95 SER A N 1
ATOM 730 C CA . SER A 1 95 ? 33.808 20.580 -12.075 1.00 48.88 95 SER A CA 1
ATOM 731 C C . SER A 1 95 ? 35.279 20.398 -12.469 1.00 48.88 95 SER A C 1
ATOM 733 O O . SER A 1 95 ? 36.071 19.818 -11.735 1.00 48.88 95 SER A O 1
ATOM 735 N N . GLY A 1 96 ? 35.661 20.916 -13.637 1.00 43.34 96 GLY A N 1
ATOM 736 C CA . GLY A 1 96 ? 37.066 21.092 -14.022 1.00 43.34 96 GLY A CA 1
ATOM 737 C C . GLY A 1 96 ? 37.632 20.050 -14.992 1.00 43.34 96 GLY A C 1
ATOM 738 O O . GLY A 1 96 ? 37.143 18.935 -15.135 1.00 43.34 96 GLY A O 1
ATOM 739 N N . LYS A 1 97 ? 38.686 20.459 -15.709 1.00 50.41 97 LYS A N 1
ATOM 740 C CA . LYS A 1 97 ? 39.277 19.766 -16.869 1.00 50.41 97 LYS A CA 1
ATOM 741 C C . LYS A 1 97 ? 40.014 18.452 -16.560 1.00 50.41 97 LYS A C 1
ATOM 743 O O . LYS A 1 97 ? 40.559 17.869 -17.487 1.00 50.41 97 LYS A O 1
ATOM 748 N N . ASN A 1 98 ? 39.994 17.954 -15.324 1.00 51.62 98 ASN A N 1
ATOM 749 C CA . ASN A 1 98 ? 40.657 16.706 -14.947 1.00 51.62 98 ASN A CA 1
ATOM 750 C C . ASN A 1 98 ? 39.637 15.791 -14.260 1.00 51.62 98 ASN A C 1
ATOM 752 O O . ASN A 1 98 ? 39.073 16.146 -13.230 1.00 51.62 98 ASN A O 1
ATOM 756 N N . GLY A 1 99 ? 39.352 14.651 -14.889 1.00 51.34 99 GLY A N 1
ATOM 757 C CA . GLY A 1 99 ? 38.284 13.745 -14.488 1.00 51.34 99 GLY A CA 1
ATOM 758 C C . GLY A 1 99 ? 38.640 12.863 -13.294 1.00 51.34 99 GLY A C 1
ATOM 759 O O . GLY A 1 99 ? 39.559 12.055 -13.368 1.00 51.34 99 GLY A O 1
ATOM 760 N N . THR A 1 100 ? 37.806 12.942 -12.263 1.00 42.03 100 THR A N 1
ATOM 761 C CA . THR A 1 100 ? 37.460 11.820 -11.377 1.00 42.03 100 THR A CA 1
ATOM 762 C C . THR A 1 100 ? 35.937 11.832 -11.208 1.00 42.03 100 THR A C 1
ATOM 764 O O . THR A 1 100 ? 35.416 12.782 -10.624 1.00 42.03 100 THR A O 1
ATOM 767 N N . PRO A 1 101 ? 35.196 10.868 -11.787 1.00 44.31 101 PRO A N 1
ATOM 768 C CA . PRO A 1 101 ? 33.744 10.959 -11.902 1.00 44.31 101 PRO A CA 1
ATOM 769 C C . PRO A 1 101 ? 33.024 10.162 -10.805 1.00 44.31 101 PRO A C 1
ATOM 771 O O . PRO A 1 101 ? 32.522 9.079 -11.078 1.00 44.31 101 PRO A O 1
ATOM 774 N N . TRP A 1 102 ? 32.934 10.672 -9.577 1.00 41.88 102 TRP A N 1
ATOM 775 C CA . TRP A 1 102 ? 31.986 10.118 -8.596 1.00 41.88 102 TRP A CA 1
ATOM 776 C C . TRP A 1 102 ? 31.710 11.095 -7.455 1.00 41.88 102 TRP A C 1
ATOM 778 O O . TRP A 1 102 ? 32.261 10.990 -6.365 1.00 41.88 102 TRP A O 1
ATOM 788 N N . GLU A 1 103 ? 30.798 12.033 -7.687 1.00 41.91 103 GLU A N 1
ATOM 789 C CA . GLU A 1 103 ? 30.134 12.725 -6.585 1.00 41.91 103 GLU A CA 1
ATOM 790 C C . GLU A 1 103 ? 28.625 12.698 -6.845 1.00 41.91 103 GLU A C 1
ATOM 792 O O . GLU A 1 103 ? 28.118 13.293 -7.796 1.00 41.91 103 GLU A O 1
ATOM 797 N N . HIS A 1 104 ? 27.918 11.880 -6.059 1.00 47.28 104 HIS A N 1
ATOM 798 C CA . HIS A 1 104 ? 26.490 11.627 -6.216 1.00 47.28 104 HIS A CA 1
ATOM 799 C C . HIS A 1 104 ? 25.699 12.699 -5.474 1.00 47.28 104 HIS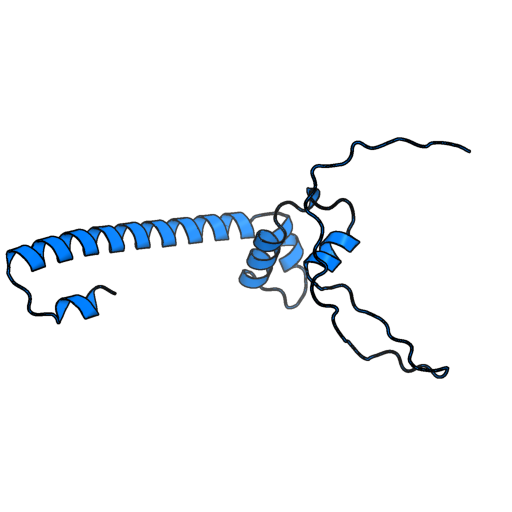 A C 1
ATOM 801 O O . HIS A 1 104 ? 25.543 12.627 -4.257 1.00 47.28 104 HIS A O 1
ATOM 807 N N . GLN A 1 105 ? 25.150 13.668 -6.206 1.00 50.50 105 GLN A N 1
ATOM 808 C CA . GLN A 1 105 ? 24.145 14.566 -5.649 1.00 50.50 105 GLN A CA 1
ATOM 809 C C . GLN A 1 105 ? 22.825 14.422 -6.409 1.00 50.50 105 GLN A C 1
ATOM 811 O O . GLN A 1 105 ? 22.749 14.610 -7.626 1.00 50.50 105 GLN A O 1
ATOM 816 N N . GLN A 1 106 ? 21.781 14.031 -5.675 1.00 45.69 106 GLN A N 1
ATOM 817 C CA . GLN A 1 106 ? 20.444 13.808 -6.216 1.00 45.69 106 GLN A CA 1
ATOM 818 C C . GLN A 1 106 ? 19.734 15.144 -6.427 1.00 45.69 106 GLN A C 1
ATOM 820 O O . GLN A 1 106 ? 19.690 15.991 -5.532 1.00 45.69 106 GLN A O 1
ATOM 825 N N . ARG A 1 107 ? 19.142 15.334 -7.608 1.00 43.12 107 ARG A N 1
ATOM 826 C CA . ARG A 1 107 ? 18.207 16.437 -7.823 1.00 43.12 107 ARG A CA 1
ATOM 827 C C . ARG A 1 107 ? 16.888 16.117 -7.133 1.00 43.12 107 ARG A C 1
ATOM 829 O O . ARG A 1 107 ? 16.309 15.063 -7.371 1.00 43.12 107 ARG A O 1
ATOM 836 N N . GLY A 1 108 ? 16.394 17.053 -6.322 1.00 43.19 108 GLY A N 1
ATOM 837 C CA . GLY A 1 108 ? 15.047 16.966 -5.759 1.00 43.19 108 GLY A CA 1
ATOM 838 C C . GLY A 1 108 ? 13.981 16.781 -6.854 1.00 43.19 108 GLY A C 1
ATOM 839 O O . GLY A 1 108 ? 14.210 17.167 -8.007 1.00 43.19 108 GLY A O 1
ATOM 840 N N . PRO A 1 109 ? 12.823 16.189 -6.514 1.00 44.81 109 PRO A N 1
ATOM 841 C CA . PRO A 1 109 ? 11.820 15.771 -7.488 1.00 44.81 109 PRO A CA 1
ATOM 842 C C . PRO A 1 109 ? 11.390 16.943 -8.376 1.00 44.81 109 PRO A C 1
ATOM 844 O O . PRO A 1 109 ? 10.943 17.987 -7.891 1.00 44.81 109 PRO A O 1
ATOM 847 N N . ARG A 1 110 ? 11.516 16.782 -9.701 1.00 53.66 110 ARG A N 1
ATOM 848 C CA . ARG A 1 110 ? 10.951 17.750 -10.648 1.00 53.66 110 ARG A CA 1
ATOM 849 C C . ARG A 1 110 ? 9.432 17.620 -10.580 1.00 53.66 110 ARG A C 1
ATOM 851 O O . ARG A 1 110 ? 8.898 16.537 -10.794 1.00 53.66 110 ARG A O 1
ATOM 858 N N . ARG A 1 111 ? 8.728 18.725 -10.312 1.00 44.75 111 ARG A N 1
ATOM 859 C CA . ARG A 1 111 ? 7.268 18.805 -10.474 1.00 44.75 111 ARG A CA 1
ATOM 860 C C . ARG A 1 111 ? 6.933 18.527 -11.943 1.00 44.75 111 ARG A C 1
ATOM 862 O O . ARG A 1 111 ? 6.997 19.433 -12.770 1.00 44.75 111 ARG A O 1
ATOM 869 N N . VAL A 1 112 ? 6.611 17.277 -12.269 1.00 54.00 112 VAL A N 1
ATOM 870 C CA . VAL A 1 112 ? 5.996 16.921 -13.551 1.00 54.00 112 VAL A CA 1
ATOM 871 C C . VAL A 1 112 ? 4.609 17.557 -13.542 1.00 54.00 112 VAL A C 1
ATOM 873 O O . VAL A 1 112 ? 3.803 17.284 -12.651 1.00 54.00 112 VAL A O 1
ATOM 876 N N . ALA A 1 113 ? 4.358 18.482 -14.466 1.00 50.62 113 ALA A N 1
ATOM 877 C CA . ALA A 1 113 ? 3.045 19.090 -14.613 1.00 50.62 113 ALA A CA 1
ATOM 878 C C . ALA A 1 113 ? 2.066 18.006 -15.085 1.00 50.62 113 ALA A C 1
ATOM 880 O O . ALA A 1 113 ? 2.165 17.519 -16.207 1.00 50.62 113 ALA A O 1
ATOM 881 N N . LEU A 1 114 ? 1.150 17.608 -14.201 1.00 46.06 114 LEU A N 1
ATOM 882 C CA . LEU A 1 114 ? 0.049 16.696 -14.498 1.00 46.06 114 LEU A CA 1
ATOM 883 C C . LEU A 1 114 ? -0.952 17.431 -15.403 1.00 46.06 114 LEU A C 1
ATOM 885 O O . LEU A 1 114 ? -1.826 18.143 -14.916 1.00 46.06 114 LEU A O 1
ATOM 889 N N . GLY A 1 115 ? -0.781 17.316 -16.719 1.00 42.03 115 GLY A N 1
ATOM 890 C CA . GLY A 1 115 ? -1.741 17.786 -17.719 1.00 42.03 115 GLY A CA 1
ATOM 891 C C . GLY A 1 115 ? -2.377 16.604 -18.458 1.00 42.03 115 GLY A C 1
ATOM 892 O O . GLY A 1 115 ? -1.703 15.591 -18.655 1.00 42.03 115 GLY A O 1
ATOM 893 N N . PRO A 1 116 ? -3.655 16.687 -18.876 1.00 40.34 116 PRO A N 1
ATOM 894 C CA . PRO A 1 116 ? -4.234 15.688 -19.764 1.00 40.34 116 PRO A CA 1
ATOM 895 C C . PRO A 1 116 ? -3.467 15.690 -21.091 1.00 40.34 116 PRO A C 1
ATOM 897 O O . PRO A 1 116 ? -3.150 16.750 -21.631 1.00 40.34 116 PRO A O 1
ATOM 900 N N . ARG A 1 117 ? -3.153 14.482 -21.576 1.00 43.38 117 ARG A N 1
ATOM 901 C CA . ARG A 1 117 ? -2.408 14.189 -22.808 1.00 43.38 117 ARG A CA 1
ATOM 902 C C . ARG A 1 117 ? -2.677 15.208 -23.919 1.00 43.38 117 ARG A C 1
ATOM 904 O O . ARG A 1 117 ? -3.796 15.292 -24.425 1.00 43.38 117 ARG A O 1
ATOM 911 N N . ALA A 1 118 ? -1.638 15.928 -24.339 1.00 37.44 118 ALA A N 1
ATOM 912 C CA . ALA A 1 118 ? -1.679 16.653 -25.598 1.00 37.44 118 ALA A CA 1
ATOM 913 C C . ALA A 1 118 ? -1.731 15.620 -26.732 1.00 37.44 118 ALA A C 1
ATOM 915 O O . ALA A 1 118 ? -0.834 14.790 -26.877 1.00 37.44 118 ALA A O 1
ATOM 916 N N . VAL A 1 119 ? -2.823 15.655 -27.495 1.00 38.78 119 VAL A N 1
ATOM 917 C CA . VAL A 1 119 ? -2.998 14.917 -28.747 1.00 38.78 119 VAL A CA 1
ATOM 918 C C . VAL A 1 119 ? -1.750 15.084 -29.613 1.00 38.78 119 VAL A C 1
ATOM 920 O O . VAL A 1 119 ? -1.312 16.204 -29.886 1.00 38.78 119 VAL A O 1
ATOM 923 N N . GLY A 1 120 ? -1.173 13.950 -30.013 1.00 37.69 120 GLY A N 1
ATOM 924 C CA . GLY A 1 120 ? -0.020 13.903 -30.896 1.00 37.69 120 GLY A CA 1
ATOM 925 C C . GLY A 1 120 ? -0.310 14.649 -32.192 1.00 37.69 120 GLY A C 1
ATOM 926 O O . GLY A 1 120 ? -1.315 14.398 -32.855 1.00 37.69 120 GLY A O 1
ATOM 927 N N . THR A 1 121 ? 0.589 15.555 -32.558 1.00 35.00 121 THR A N 1
ATOM 928 C CA . THR A 1 121 ? 0.718 15.967 -33.951 1.00 35.00 121 THR A CA 1
ATOM 929 C C . THR A 1 121 ? 1.874 15.180 -34.537 1.00 35.00 121 THR A C 1
ATOM 931 O O . THR A 1 121 ? 3.040 15.379 -34.199 1.00 35.00 121 THR A O 1
ATOM 934 N N . ASP A 1 122 ? 1.491 14.220 -35.371 1.00 41.78 122 ASP A N 1
ATOM 935 C CA . ASP A 1 122 ? 2.326 13.622 -36.394 1.00 41.78 122 ASP A CA 1
ATOM 936 C C . ASP A 1 122 ? 3.084 14.726 -37.144 1.00 41.78 122 ASP A C 1
ATOM 938 O O . ASP A 1 122 ? 2.491 15.679 -37.656 1.00 41.78 122 ASP A O 1
ATOM 942 N N . ARG A 1 123 ? 4.408 14.601 -37.178 1.00 35.31 123 ARG A N 1
ATOM 943 C CA . ARG A 1 123 ? 5.233 15.228 -38.203 1.00 35.31 123 ARG A CA 1
ATOM 944 C C . ARG A 1 123 ? 6.229 14.204 -38.712 1.00 35.31 123 ARG A C 1
ATOM 946 O O . ARG A 1 123 ? 7.408 14.234 -38.372 1.00 35.31 123 ARG A O 1
ATOM 953 N N . GLY A 1 124 ? 5.747 13.332 -39.590 1.00 34.25 124 GLY A N 1
ATOM 954 C CA . GLY A 1 124 ? 6.545 12.926 -40.733 1.00 34.25 124 GLY A CA 1
ATOM 955 C C . GLY A 1 124 ? 7.012 14.157 -41.517 1.00 34.25 124 GLY A C 1
ATOM 956 O O . GLY A 1 124 ? 6.225 15.064 -41.790 1.00 34.25 124 GLY A O 1
ATOM 957 N N . SER A 1 125 ? 8.298 14.195 -41.856 1.00 35.16 125 SER A N 1
ATOM 958 C CA . SER A 1 125 ? 8.822 14.732 -43.117 1.00 35.16 125 SER A CA 1
ATOM 959 C C . SER A 1 125 ? 10.329 14.487 -43.190 1.00 35.16 125 SER A C 1
ATOM 961 O O . SER A 1 125 ? 11.078 15.128 -42.462 1.00 35.16 125 SER A O 1
ATOM 963 N N . VAL A 1 126 ? 10.668 13.568 -44.104 1.00 39.41 126 VAL A N 1
ATOM 964 C CA . VAL A 1 126 ? 11.861 13.477 -44.975 1.00 39.41 126 VAL A CA 1
ATOM 965 C C . VAL A 1 126 ? 13.241 13.438 -44.322 1.00 39.41 126 VAL A C 1
ATOM 967 O O . VAL A 1 126 ? 13.699 14.468 -43.789 1.00 39.41 126 VAL A O 1
#

Radius of gyration: 25.11 Å; chains: 1; bounding box: 66×32×80 Å

Sequence (126 aa):
MSEFLTELSLSSPDQAIIEAHLAVIDEVDEQIEMLEEKIEQRVLESPSAQLLLTIPGVEQTTAAVIVVKLGEIKRFDTNKEVMGYGGLDPVVYQSGKNGTPWEHQQRGPRRVALGPRAVGTDRGSV

Organism: NCBI:txid1930624

pLDDT: mean 73.22, std 20.52, range [34.25, 96.56]

Foldseek 3Di:
DVVVVVPDPDDPVVVVVVVVVVVVVVVVVVVVVVVVVVLLVVLCPDPQLVVQVVDPPQDSVNSSVLCVQCPPVVQDPDPVLSCLQVLVDWDFDPDDDDDDTDDTDTDDRDPDPPDPDDDDDDDDDD

Secondary structure (DSSP, 8-state):
-HHHHTTS---HHHHHHHHHHHHHHHHHHHHHHHHHHHHHHHHHHSHHHHHHTTSTT--HHHHHHHHHHH--GGG-SSHHHHHHHHT--B-----SSS-------BPPPP-------PPP------

InterPro domains:
  IPR003346 Transposase IS116/IS110/IS902, C-terminal [PF02371] (49-111)
  IPR047650 Transposase IS110-like [PTHR33055] (15-98)